Protein AF-A0A9E6VUF4-F1 (afdb_monomer)

pLDDT: mean 84.2, std 17.85, range [43.12, 98.31]

Radius of gyration: 17.91 Å; Cα contacts (8 Å, |Δi|>4): 81; chains: 1; bounding box: 51×28×48 Å

Structure (mmCIF, N/CA/C/O backbone):
data_AF-A0A9E6VUF4-F1
#
_entry.id   AF-A0A9E6VUF4-F1
#
loop_
_atom_site.group_PDB
_atom_site.id
_atom_site.type_symbol
_atom_site.label_atom_id
_atom_site.label_alt_id
_atom_site.label_comp_id
_atom_site.label_asym_id
_atom_site.label_entity_id
_atom_site.label_seq_id
_atom_site.pdbx_PDB_ins_code
_atom_site.Cartn_x
_atom_site.Cartn_y
_atom_site.Cartn_z
_atom_site.occupancy
_atom_site.B_iso_or_equiv
_atom_site.auth_seq_id
_atom_site.auth_comp_id
_atom_site.auth_asym_id
_atom_site.auth_atom_id
_atom_site.pdbx_PDB_model_num
ATOM 1 N N . MET A 1 1 ? -3.472 14.238 30.544 1.00 72.75 1 MET A N 1
ATOM 2 C CA . MET A 1 1 ? -3.543 12.818 30.133 1.00 72.75 1 MET A CA 1
ATOM 3 C C . MET A 1 1 ? -4.917 12.310 30.529 1.00 72.75 1 MET A C 1
ATOM 5 O O . MET A 1 1 ? -5.358 12.684 31.609 1.00 72.75 1 MET A O 1
ATOM 9 N N . LEU A 1 2 ? -5.611 11.571 29.660 1.00 76.25 2 LEU A N 1
ATOM 10 C CA . LEU A 1 2 ? -6.879 10.936 30.037 1.00 76.25 2 LEU A CA 1
ATOM 11 C C . LEU A 1 2 ? -6.603 9.845 31.090 1.00 76.25 2 LEU A C 1
ATOM 13 O O . LEU A 1 2 ? -5.580 9.171 30.962 1.00 76.25 2 LEU A O 1
ATOM 17 N N . PRO A 1 3 ? -7.466 9.671 32.104 1.00 84.62 3 PRO A N 1
ATOM 18 C CA . PRO A 1 3 ? -7.443 8.501 32.979 1.00 84.62 3 PRO A CA 1
ATOM 19 C C . PRO A 1 3 ? -7.533 7.195 32.176 1.00 84.62 3 PRO A C 1
ATOM 21 O O . PRO A 1 3 ? -8.194 7.155 31.140 1.00 84.62 3 PRO A O 1
ATOM 24 N N . ASP A 1 4 ? -6.922 6.111 32.660 1.00 82.12 4 ASP A N 1
ATOM 25 C CA . ASP A 1 4 ? -6.808 4.846 31.909 1.00 82.12 4 ASP A CA 1
ATOM 26 C C . ASP A 1 4 ? -8.158 4.279 31.436 1.00 82.12 4 ASP A C 1
ATOM 28 O O . ASP A 1 4 ? -8.270 3.762 30.322 1.00 82.12 4 ASP A O 1
ATOM 32 N N . LYS A 1 5 ? -9.208 4.411 32.258 1.00 83.00 5 LYS A N 1
ATOM 33 C CA . LYS A 1 5 ? -10.567 3.976 31.904 1.00 83.00 5 LYS A CA 1
ATOM 34 C C . LYS A 1 5 ? -11.146 4.802 30.749 1.00 83.00 5 LYS A C 1
ATOM 36 O O . LYS A 1 5 ? -11.695 4.229 29.810 1.00 83.00 5 LYS A O 1
ATOM 41 N N . ASP A 1 6 ? -10.949 6.116 30.789 1.00 89.44 6 ASP A N 1
ATOM 42 C CA . ASP A 1 6 ? -11.427 7.051 29.767 1.00 89.44 6 ASP A CA 1
ATOM 43 C C . ASP A 1 6 ? -10.636 6.884 28.460 1.00 89.44 6 ASP A C 1
ATOM 45 O O . A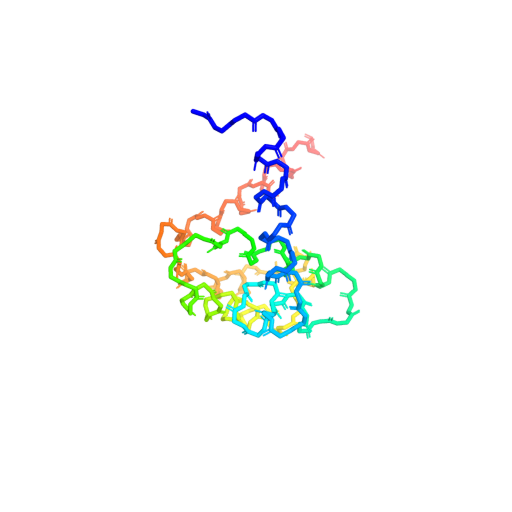SP A 1 6 ? -11.184 7.027 27.367 1.00 89.44 6 ASP A O 1
ATOM 49 N N . LEU A 1 7 ? -9.349 6.525 28.555 1.00 93.56 7 LEU A N 1
ATOM 50 C CA . LEU A 1 7 ? -8.520 6.188 27.400 1.00 93.56 7 LEU A CA 1
ATOM 51 C C . LEU A 1 7 ? -9.004 4.905 26.716 1.00 93.56 7 LEU A C 1
ATOM 53 O O . LEU A 1 7 ? -9.115 4.883 25.490 1.00 93.56 7 LEU A O 1
ATOM 57 N N . LYS A 1 8 ? -9.308 3.852 27.486 1.00 94.06 8 LYS A N 1
ATOM 58 C CA . LYS A 1 8 ? -9.830 2.599 26.926 1.00 94.06 8 LYS A CA 1
ATOM 59 C C . LYS A 1 8 ? -11.142 2.837 26.182 1.00 94.06 8 LYS A C 1
ATOM 61 O O . LYS A 1 8 ? -11.255 2.465 25.019 1.00 94.06 8 LYS A O 1
ATOM 66 N N . GLU A 1 9 ? -12.104 3.488 26.828 1.00 95.69 9 GLU A N 1
ATOM 67 C CA . GLU A 1 9 ? -13.420 3.756 26.238 1.00 95.69 9 GLU A CA 1
ATOM 68 C C . GLU A 1 9 ? -13.318 4.630 24.977 1.00 95.69 9 GLU A C 1
ATOM 70 O O . GLU A 1 9 ? -13.982 4.373 23.966 1.00 95.69 9 GLU A O 1
ATOM 75 N N . PHE A 1 10 ? -12.412 5.612 24.987 1.00 95.12 10 PHE A N 1
ATOM 76 C CA . PHE A 1 10 ? -12.095 6.409 23.807 1.00 95.12 10 PHE A CA 1
ATOM 77 C C . PHE A 1 10 ? -11.545 5.552 22.655 1.00 95.12 10 PHE A C 1
ATOM 79 O O . PHE A 1 10 ? -12.017 5.684 21.524 1.00 95.12 10 PHE A O 1
ATOM 86 N N . LEU A 1 11 ? -10.566 4.678 22.914 1.00 94.81 11 LEU A N 1
ATOM 87 C CA . LEU A 1 11 ? -9.958 3.823 21.887 1.00 94.81 11 LEU A CA 1
ATOM 88 C C . LEU A 1 11 ? -10.940 2.784 21.331 1.00 94.81 11 LEU A C 1
ATOM 90 O O . LEU A 1 11 ? -10.965 2.579 20.115 1.00 94.81 11 LEU A O 1
ATOM 94 N N . ASP A 1 12 ? -11.778 2.187 22.179 1.00 95.38 12 ASP A N 1
ATOM 95 C CA . ASP A 1 12 ? -12.833 1.260 21.752 1.00 95.38 12 ASP A CA 1
ATOM 96 C C . ASP A 1 12 ? -13.825 1.979 20.826 1.00 95.38 12 ASP A C 1
ATOM 98 O O . ASP A 1 12 ? -14.068 1.537 19.704 1.00 95.38 12 ASP A O 1
ATOM 102 N N . THR A 1 13 ? -14.277 3.177 21.214 1.00 95.62 13 THR A N 1
ATOM 103 C CA . THR A 1 13 ? -15.174 4.000 20.385 1.00 95.62 13 THR A CA 1
ATOM 104 C C . THR A 1 13 ? -14.557 4.339 19.022 1.00 95.62 13 THR A C 1
ATOM 106 O O . THR A 1 13 ? -15.243 4.341 17.996 1.00 95.62 13 THR A O 1
ATOM 109 N N . LYS A 1 14 ? -13.252 4.644 18.970 1.00 94.62 14 LYS A N 1
ATOM 110 C CA . LYS A 1 14 ? -12.549 4.900 17.699 1.00 94.62 14 LYS A CA 1
ATOM 111 C C . LYS A 1 14 ? -12.386 3.633 16.867 1.00 94.62 14 LYS A C 1
ATOM 113 O O . LYS A 1 14 ? -12.509 3.706 15.644 1.00 94.62 14 LYS A O 1
ATOM 118 N N . THR A 1 15 ? -12.151 2.495 17.508 1.00 93.88 15 THR A N 1
ATOM 119 C CA . THR A 1 15 ? -12.074 1.193 16.840 1.00 93.88 15 THR A CA 1
ATOM 120 C C . THR A 1 15 ? -13.407 0.863 16.186 1.00 93.88 15 THR A C 1
ATOM 122 O O . THR A 1 15 ? -13.443 0.635 14.979 1.00 93.88 15 THR A O 1
ATOM 125 N N . ASP A 1 16 ? -14.508 0.974 16.925 1.00 93.81 16 ASP A N 1
ATOM 126 C CA . ASP A 1 16 ? -15.852 0.754 16.392 1.00 93.81 16 ASP A CA 1
ATOM 127 C C . ASP A 1 16 ? -16.195 1.732 15.267 1.00 93.81 16 ASP A C 1
ATOM 129 O O . ASP A 1 16 ? -16.970 1.398 14.371 1.00 93.81 16 ASP A O 1
ATOM 133 N N . LEU A 1 17 ? -15.637 2.947 15.275 1.00 91.19 17 LEU A N 1
ATOM 134 C CA . LEU A 1 17 ? -15.844 3.946 14.225 1.00 91.19 17 LEU A CA 1
ATOM 135 C C . LEU A 1 17 ? -15.086 3.635 12.926 1.00 91.19 17 LEU A C 1
ATOM 137 O O . LEU A 1 17 ? -15.643 3.831 11.844 1.00 91.19 17 LEU A O 1
ATOM 141 N N . TYR A 1 18 ? -13.838 3.178 13.017 1.00 90.12 18 TYR A N 1
ATOM 142 C CA . TYR A 1 18 ? -12.937 3.094 11.861 1.00 90.12 18 TYR A CA 1
ATOM 143 C C . TYR A 1 18 ? -12.644 1.671 11.385 1.00 90.12 18 TYR A C 1
ATOM 145 O O . TYR A 1 18 ? -12.396 1.480 10.195 1.00 90.12 18 TYR A O 1
ATOM 153 N N . ASN A 1 19 ? -12.715 0.664 12.256 1.00 90.69 19 ASN A N 1
ATOM 154 C CA . ASN A 1 19 ? -12.450 -0.734 11.913 1.00 90.69 19 ASN A CA 1
ATOM 155 C C . ASN A 1 19 ? -13.672 -1.392 11.246 1.00 90.69 19 ASN A C 1
ATOM 157 O O . ASN A 1 19 ? -14.239 -2.365 11.739 1.00 90.69 19 ASN A O 1
ATOM 161 N N . ARG A 1 20 ? -14.124 -0.809 10.131 1.00 93.38 20 ARG A N 1
ATOM 162 C CA . ARG A 1 20 ? -15.277 -1.274 9.348 1.00 93.38 20 ARG A CA 1
ATOM 163 C C . ARG A 1 20 ? -14.900 -1.381 7.874 1.00 93.38 20 ARG A C 1
ATOM 165 O O . ARG A 1 20 ? -14.205 -0.490 7.378 1.00 93.38 20 ARG A O 1
ATOM 172 N N . PRO A 1 21 ? -15.460 -2.344 7.121 1.00 92.69 21 PRO A N 1
ATOM 173 C CA . PRO A 1 21 ? -15.222 -2.451 5.681 1.00 92.69 21 PRO A CA 1
ATOM 174 C C . PRO A 1 21 ? -15.523 -1.164 4.902 1.00 92.69 21 PRO A C 1
ATOM 176 O O . PRO A 1 21 ? -14.817 -0.831 3.957 1.00 92.69 21 PRO A O 1
ATOM 179 N N . SER A 1 22 ? -16.518 -0.381 5.334 1.00 93.50 22 SER A N 1
ATOM 180 C CA . SER A 1 22 ? -16.873 0.900 4.707 1.00 93.50 22 SER A CA 1
ATOM 181 C C . SER A 1 22 ? -15.774 1.966 4.800 1.00 93.50 22 SER A C 1
ATOM 183 O O . SER A 1 22 ? -15.799 2.932 4.041 1.00 93.50 22 SER A O 1
ATOM 185 N N . PHE A 1 23 ? -14.827 1.829 5.732 1.00 91.31 23 PHE A N 1
ATOM 186 C CA . PHE A 1 23 ? -13.720 2.769 5.894 1.00 91.31 23 PHE A CA 1
ATOM 187 C C . PHE A 1 23 ? -12.531 2.441 4.976 1.00 91.31 23 PHE A C 1
ATOM 189 O O . PHE A 1 23 ? -11.765 3.346 4.629 1.00 91.31 23 PHE A O 1
ATOM 196 N N . ILE A 1 24 ? -12.432 1.184 4.520 1.00 92.81 24 ILE A N 1
ATOM 197 C CA . ILE A 1 24 ? -11.327 0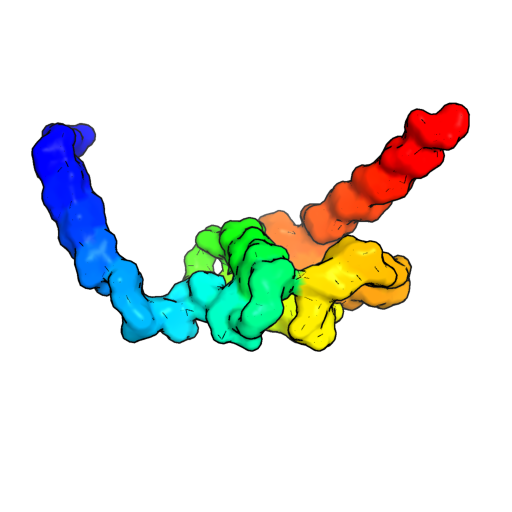.663 3.703 1.00 92.81 24 ILE A CA 1
ATOM 198 C C . ILE A 1 24 ? -11.107 1.472 2.419 1.00 92.81 24 ILE A C 1
ATOM 200 O O . ILE A 1 24 ? -9.967 1.863 2.201 1.00 92.81 24 ILE A O 1
ATOM 204 N N . PRO A 1 25 ? -12.118 1.798 1.580 1.00 93.19 25 PRO A N 1
ATOM 205 C CA . PRO A 1 25 ? -11.866 2.385 0.258 1.00 93.19 25 PRO A CA 1
ATOM 206 C C . PRO A 1 25 ? -11.091 3.701 0.270 1.00 93.19 25 PRO A C 1
ATOM 208 O O . PRO A 1 25 ? -10.408 4.029 -0.695 1.00 93.19 25 PRO A O 1
ATOM 211 N N . GLY A 1 26 ? -11.206 4.477 1.345 1.00 91.62 26 GLY A N 1
ATOM 212 C CA . GLY A 1 26 ? -10.435 5.704 1.471 1.00 91.62 26 GLY A CA 1
ATOM 213 C C . GLY A 1 26 ? -9.160 5.539 2.294 1.00 91.62 26 GLY A C 1
ATOM 214 O O . GLY A 1 26 ? -8.418 6.497 2.429 1.00 91.62 26 GLY A O 1
ATOM 215 N N . ASP A 1 27 ? -8.922 4.405 2.931 1.00 93.06 27 ASP A N 1
ATOM 216 C CA . ASP A 1 27 ? -7.790 4.216 3.830 1.00 93.06 27 ASP A CA 1
ATOM 217 C C . ASP A 1 27 ? -6.612 3.562 3.081 1.00 93.06 27 ASP A C 1
ATOM 219 O O . ASP A 1 27 ? -6.852 2.802 2.141 1.00 93.06 27 ASP A O 1
ATOM 223 N N . PRO A 1 28 ? -5.339 3.826 3.439 1.00 93.81 28 PRO A N 1
ATOM 224 C CA . PRO A 1 28 ? -4.194 3.129 2.845 1.00 93.81 28 PRO A CA 1
ATOM 225 C C . PRO A 1 28 ? -4.273 1.599 2.947 1.00 93.81 28 PRO A C 1
ATOM 227 O O . PRO A 1 28 ? -3.710 0.910 2.096 1.00 93.81 28 PRO A O 1
ATOM 230 N N . VAL A 1 29 ? -5.028 1.054 3.911 1.00 94.62 29 VAL A N 1
ATOM 231 C CA . VAL A 1 29 ? -5.317 -0.385 3.992 1.00 94.62 29 VAL A CA 1
ATOM 232 C C . VAL A 1 29 ? -6.056 -0.915 2.755 1.00 94.62 29 VAL A C 1
ATOM 234 O O . VAL A 1 29 ? -6.029 -2.113 2.505 1.00 94.62 29 VAL A O 1
ATOM 237 N N . SER A 1 30 ? -6.664 -0.065 1.921 1.00 96.56 30 SER A N 1
ATOM 238 C CA . SER A 1 30 ? -7.221 -0.484 0.622 1.00 96.56 30 SER A CA 1
ATOM 239 C C . SER A 1 30 ? -6.188 -1.094 -0.328 1.00 96.56 30 SER A C 1
ATOM 241 O O . SER A 1 30 ? -6.556 -1.903 -1.172 1.00 96.56 30 SER A O 1
ATOM 243 N N . ILE A 1 31 ? -4.910 -0.735 -0.198 1.00 97.94 31 ILE A N 1
ATOM 244 C CA . ILE A 1 31 ? -3.839 -1.173 -1.100 1.00 97.94 31 ILE A CA 1
ATOM 245 C C . ILE A 1 31 ? -3.557 -2.679 -0.984 1.00 97.94 31 ILE A C 1
ATOM 247 O O . ILE A 1 31 ? -3.613 -3.349 -2.014 1.00 97.94 31 ILE A O 1
ATOM 251 N N . PRO A 1 32 ? -3.334 -3.258 0.213 1.00 97.50 32 PRO A N 1
ATOM 252 C CA . PRO A 1 32 ? -3.200 -4.708 0.345 1.00 97.50 32 PRO A CA 1
ATOM 253 C C . PRO A 1 32 ? -4.453 -5.485 -0.071 1.00 97.50 32 PRO A C 1
ATOM 255 O O . PRO A 1 32 ? -4.335 -6.603 -0.562 1.00 97.50 32 PRO A O 1
ATOM 258 N N . HIS A 1 33 ? -5.643 -4.884 0.021 1.00 96.69 33 HIS A N 1
ATOM 259 C CA . HIS A 1 33 ? -6.887 -5.507 -0.450 1.00 96.69 33 HIS A CA 1
ATOM 260 C C . HIS A 1 33 ? -6.988 -5.612 -1.984 1.00 96.69 33 HIS A C 1
ATOM 262 O O . HIS A 1 33 ? -7.924 -6.232 -2.486 1.00 96.69 33 HIS A O 1
ATOM 268 N N . LEU A 1 34 ? -6.045 -5.035 -2.742 1.00 97.00 34 LEU A N 1
ATOM 269 C CA . LEU A 1 34 ? -5.963 -5.217 -4.196 1.00 97.00 34 LEU A CA 1
ATOM 270 C C . LEU A 1 34 ? -5.428 -6.601 -4.594 1.00 97.00 34 LEU A C 1
ATOM 272 O O . LEU A 1 34 ? -5.537 -6.974 -5.762 1.00 97.00 34 LEU A O 1
ATOM 276 N N . PHE A 1 35 ? -4.846 -7.349 -3.654 1.00 97.81 35 PHE A N 1
ATOM 277 C CA . PHE A 1 35 ? -4.132 -8.592 -3.926 1.00 97.81 35 PHE A CA 1
ATOM 278 C C . PHE A 1 35 ? -4.771 -9.778 -3.201 1.00 97.81 35 PHE A C 1
ATOM 280 O O . PHE A 1 35 ? -5.344 -9.641 -2.123 1.00 97.81 35 PHE A O 1
ATOM 287 N N . SER A 1 36 ? -4.655 -10.967 -3.794 1.00 97.62 36 SER A N 1
ATOM 288 C CA . SER A 1 36 ? -5.104 -12.228 -3.177 1.00 97.62 36 SER A CA 1
ATOM 289 C C . SER A 1 36 ? -3.943 -13.120 -2.739 1.00 97.62 36 SER A C 1
ATOM 291 O O . SER A 1 36 ? -4.112 -13.973 -1.871 1.00 97.62 36 SER A O 1
ATOM 293 N N . LYS A 1 37 ? -2.756 -12.931 -3.328 1.00 97.56 37 LYS A N 1
ATOM 294 C CA . LYS A 1 37 ? -1.542 -13.648 -2.943 1.00 97.56 37 LYS A CA 1
ATOM 295 C C . LYS A 1 37 ? -1.003 -13.061 -1.641 1.00 97.56 37 LYS A C 1
ATOM 297 O O . LYS A 1 37 ? -0.795 -11.854 -1.551 1.00 97.56 37 LYS A O 1
ATOM 302 N N . LYS A 1 38 ? -0.763 -13.917 -0.645 1.00 98.00 38 LYS A N 1
ATOM 303 C CA . LYS A 1 38 ? -0.363 -13.506 0.708 1.00 98.00 38 LYS A CA 1
ATOM 304 C C . LYS A 1 38 ? 0.881 -12.617 0.696 1.00 98.00 38 LYS A C 1
ATOM 306 O O . LYS A 1 38 ? 0.903 -11.589 1.361 1.00 98.00 38 LYS A O 1
ATOM 311 N N . GLU A 1 39 ? 1.883 -12.980 -0.091 1.00 97.69 39 GLU A N 1
ATOM 312 C CA . GLU A 1 39 ? 3.132 -12.232 -0.165 1.00 97.69 39 GLU A CA 1
ATOM 313 C C . GLU A 1 39 ? 2.930 -10.839 -0.781 1.00 97.69 39 GLU A C 1
ATOM 315 O O . GLU A 1 39 ? 3.512 -9.866 -0.309 1.00 97.69 39 GLU A O 1
ATOM 320 N N . ASP A 1 40 ? 2.056 -10.707 -1.784 1.00 97.81 40 ASP A N 1
ATOM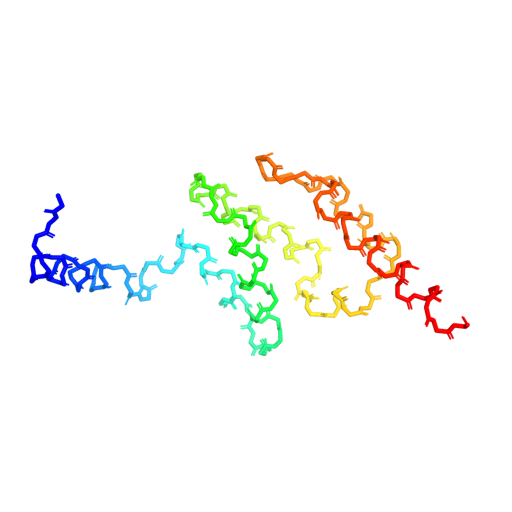 321 C CA . ASP A 1 40 ? 1.730 -9.397 -2.356 1.00 97.81 40 ASP A CA 1
ATOM 322 C C . ASP A 1 40 ? 0.929 -8.537 -1.371 1.00 97.81 40 ASP A C 1
ATOM 324 O O . ASP A 1 40 ? 1.175 -7.335 -1.271 1.00 97.81 40 ASP A O 1
ATOM 328 N N . VAL A 1 41 ? 0.020 -9.139 -0.594 1.00 98.31 41 VAL A N 1
ATOM 329 C CA . VAL A 1 41 ? -0.718 -8.465 0.492 1.00 98.31 41 VAL A CA 1
ATOM 330 C C . VAL A 1 41 ? 0.254 -7.917 1.543 1.00 98.31 41 VAL A C 1
ATOM 332 O O . VAL A 1 41 ? 0.148 -6.758 1.943 1.00 98.31 41 VAL A O 1
ATOM 335 N N . GLU A 1 42 ? 1.235 -8.715 1.965 1.00 97.75 42 GLU A N 1
ATOM 336 C CA . GLU A 1 42 ? 2.219 -8.317 2.978 1.00 97.75 42 GLU A CA 1
ATOM 337 C C . GLU A 1 42 ? 3.144 -7.200 2.477 1.00 97.75 42 GLU A C 1
ATOM 339 O O . GLU A 1 42 ? 3.290 -6.171 3.146 1.00 97.75 42 GLU A O 1
ATOM 344 N N . ILE A 1 43 ? 3.729 -7.355 1.283 1.00 97.25 43 ILE A N 1
ATOM 345 C CA . ILE A 1 43 ? 4.656 -6.359 0.725 1.00 97.25 43 ILE A CA 1
ATOM 346 C C . ILE A 1 43 ? 3.927 -5.049 0.411 1.00 97.25 43 ILE A C 1
ATOM 348 O O . ILE A 1 43 ? 4.412 -3.971 0.763 1.00 97.25 43 ILE A O 1
ATOM 352 N N . SER A 1 44 ? 2.749 -5.112 -0.210 1.00 97.44 44 SER A N 1
ATOM 353 C CA . SER A 1 44 ? 1.972 -3.908 -0.524 1.00 97.44 44 SER A CA 1
ATOM 354 C C . SER A 1 44 ? 1.474 -3.191 0.733 1.00 97.44 44 SER A C 1
ATOM 356 O O . SER A 1 44 ? 1.530 -1.961 0.788 1.00 97.44 44 SER A O 1
ATOM 358 N N . GLY A 1 45 ? 1.058 -3.934 1.764 1.00 96.94 45 GLY A N 1
ATOM 359 C CA . GLY A 1 45 ? 0.677 -3.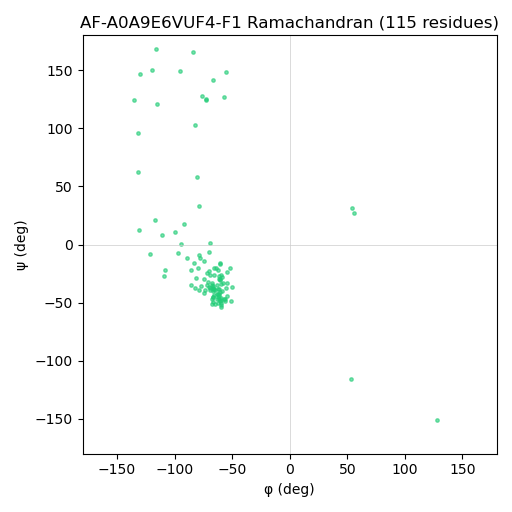383 3.063 1.00 96.94 45 GLY A CA 1
ATOM 360 C C . GLY A 1 45 ? 1.843 -2.671 3.747 1.00 96.94 45 GLY A C 1
ATOM 361 O O . GLY A 1 45 ? 1.688 -1.534 4.200 1.00 96.94 45 GLY A O 1
ATOM 362 N N . PHE A 1 46 ? 3.026 -3.291 3.749 1.00 96.12 46 PHE A N 1
ATOM 363 C CA . PHE A 1 46 ? 4.243 -2.678 4.280 1.00 96.12 46 PHE A CA 1
ATOM 364 C C . PHE A 1 46 ? 4.594 -1.383 3.536 1.00 96.12 46 PHE A C 1
ATOM 366 O O . PHE A 1 46 ? 4.756 -0.334 4.162 1.00 96.12 46 PHE A O 1
ATOM 373 N N . LEU A 1 47 ? 4.636 -1.415 2.200 1.00 94.56 47 LEU A N 1
ATOM 374 C CA . LEU A 1 47 ? 4.964 -0.243 1.384 1.00 94.56 47 LEU A CA 1
ATOM 375 C C . LEU A 1 47 ? 3.937 0.886 1.547 1.00 94.56 47 LEU A C 1
ATOM 377 O O . LEU A 1 47 ? 4.326 2.045 1.699 1.00 94.56 47 LEU A O 1
ATOM 381 N N . ALA A 1 48 ? 2.641 0.571 1.580 1.00 95.50 48 ALA A N 1
ATOM 382 C CA . ALA A 1 48 ? 1.594 1.563 1.814 1.00 95.50 48 ALA A CA 1
ATOM 383 C C . ALA A 1 48 ? 1.728 2.209 3.204 1.00 95.50 48 ALA A C 1
ATOM 385 O O . ALA A 1 48 ? 1.638 3.433 3.321 1.00 95.50 48 ALA A O 1
ATOM 386 N N . ALA A 1 49 ? 2.021 1.416 4.242 1.00 94.44 49 ALA A N 1
ATOM 387 C CA . ALA A 1 49 ? 2.280 1.919 5.591 1.00 94.44 49 ALA A CA 1
ATOM 388 C C . ALA A 1 49 ? 3.517 2.834 5.638 1.00 94.44 49 ALA A C 1
ATOM 390 O O . ALA A 1 49 ? 3.482 3.882 6.287 1.00 94.44 49 ALA A O 1
ATOM 391 N N . THR A 1 50 ? 4.574 2.509 4.881 1.00 92.25 50 THR A N 1
ATOM 392 C CA . THR A 1 50 ? 5.791 3.339 4.785 1.00 92.25 50 THR A CA 1
ATOM 393 C C . THR A 1 50 ? 5.609 4.663 4.054 1.00 92.25 50 THR A C 1
ATOM 395 O O . THR A 1 50 ? 6.585 5.384 3.912 1.00 92.25 50 THR A O 1
ATOM 398 N N . ILE A 1 51 ? 4.411 5.004 3.580 1.00 91.25 51 ILE A N 1
ATOM 399 C CA . ILE A 1 51 ? 4.104 6.340 3.054 1.00 91.25 51 ILE A CA 1
ATOM 400 C C . ILE A 1 51 ? 2.810 6.907 3.650 1.00 91.25 51 ILE A C 1
ATOM 402 O O . ILE A 1 51 ? 2.297 7.915 3.173 1.00 91.25 51 ILE A O 1
ATOM 406 N N . ALA A 1 52 ? 2.267 6.294 4.706 1.00 91.88 52 ALA A N 1
ATOM 407 C CA . ALA A 1 52 ? 0.968 6.642 5.284 1.00 91.88 52 ALA A CA 1
ATOM 408 C C . ALA A 1 52 ? 0.986 7.891 6.186 1.00 91.88 52 ALA A C 1
ATOM 410 O O . ALA A 1 52 ? 0.224 7.986 7.146 1.00 91.88 52 ALA A O 1
ATOM 411 N N . TRP A 1 53 ? 1.828 8.884 5.882 1.00 90.12 53 TRP A N 1
ATOM 412 C CA . TRP A 1 53 ? 1.817 10.179 6.563 1.00 90.12 53 TRP A CA 1
ATOM 413 C C . TRP A 1 53 ? 1.423 11.283 5.590 1.00 90.12 53 TRP A C 1
ATOM 415 O O . TRP A 1 53 ? 2.150 11.601 4.649 1.00 90.12 53 TRP A O 1
ATOM 425 N N . GLY A 1 54 ? 0.338 11.996 5.895 1.00 89.25 54 GLY A N 1
ATOM 426 C CA . GLY A 1 54 ? -0.094 13.171 5.138 1.00 89.25 54 GLY A CA 1
ATOM 427 C C . GLY A 1 54 ? -1.547 13.103 4.711 1.00 89.25 54 GLY A C 1
ATOM 428 O O . GLY A 1 54 ? -2.386 12.525 5.395 1.00 89.25 54 GLY A O 1
ATOM 429 N N . GLN A 1 55 ? -1.851 13.744 3.585 1.00 92.50 55 GLN A N 1
ATOM 430 C CA . GLN A 1 55 ? -3.211 13.792 3.071 1.00 92.50 55 GLN A CA 1
ATOM 431 C C . GLN A 1 55 ? -3.605 12.417 2.501 1.00 92.50 55 GLN A C 1
ATOM 433 O O . GLN A 1 55 ? -2.930 11.878 1.625 1.00 92.50 55 GLN A O 1
ATOM 438 N N . ARG A 1 56 ? -4.718 11.874 3.010 1.00 92.88 56 ARG A N 1
ATOM 439 C CA . ARG A 1 56 ? -5.242 10.523 2.741 1.00 92.88 56 ARG A CA 1
ATOM 440 C C . ARG A 1 56 ? -5.354 10.188 1.248 1.00 92.88 56 ARG A C 1
ATOM 442 O O . ARG A 1 56 ? -4.848 9.162 0.813 1.00 92.88 56 ARG A O 1
ATOM 449 N N . THR A 1 57 ? -5.940 11.073 0.446 1.00 94.25 57 THR A N 1
ATOM 450 C CA . THR A 1 57 ? -6.085 10.895 -1.013 1.00 94.25 57 THR A CA 1
ATOM 451 C C . THR A 1 57 ? -4.731 10.783 -1.721 1.00 94.25 57 THR A C 1
ATOM 453 O O . THR A 1 57 ? -4.557 9.918 -2.576 1.00 94.25 57 THR A O 1
ATOM 456 N 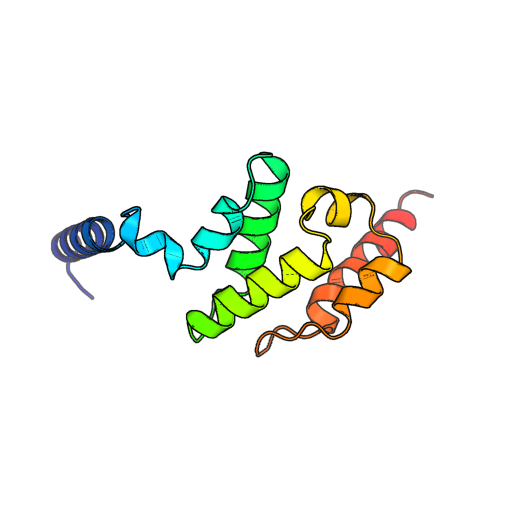N . THR A 1 58 ? -3.751 11.610 -1.348 1.00 94.00 58 THR A N 1
ATOM 457 C CA . THR A 1 58 ? -2.385 11.569 -1.891 1.00 94.00 58 THR A CA 1
ATOM 458 C C . THR A 1 58 ? -1.659 10.289 -1.491 1.00 94.00 58 THR A C 1
ATOM 460 O O . THR A 1 58 ? -0.943 9.724 -2.316 1.00 94.00 58 THR A O 1
ATOM 463 N N . ILE A 1 59 ? -1.850 9.807 -0.259 1.00 95.12 59 ILE A N 1
ATOM 464 C CA . ILE A 1 59 ? -1.276 8.533 0.196 1.00 95.12 59 ILE A CA 1
ATOM 465 C C . ILE A 1 59 ? -1.785 7.389 -0.681 1.00 95.12 59 ILE A C 1
ATOM 467 O O . ILE A 1 59 ? -0.972 6.687 -1.275 1.00 95.12 59 ILE A O 1
ATOM 471 N N . ILE A 1 60 ? -3.107 7.241 -0.826 1.00 96.12 60 ILE A N 1
ATOM 472 C CA . ILE A 1 60 ? -3.701 6.164 -1.637 1.00 96.12 60 ILE A CA 1
ATOM 473 C C . ILE A 1 60 ? -3.230 6.256 -3.086 1.00 96.12 60 ILE A C 1
ATOM 475 O O . ILE A 1 60 ? -2.800 5.258 -3.661 1.00 96.12 60 ILE A O 1
ATOM 479 N N . LYS A 1 61 ? -3.279 7.458 -3.678 1.00 95.81 61 LYS A N 1
ATOM 480 C CA . LYS A 1 61 ? -2.851 7.686 -5.062 1.00 95.81 61 LYS A CA 1
ATOM 481 C C . LYS A 1 61 ? -1.401 7.250 -5.269 1.00 95.81 61 LYS A C 1
ATOM 483 O O . LYS A 1 61 ? -1.101 6.564 -6.243 1.00 95.81 61 LYS A O 1
ATOM 488 N N . ASN A 1 62 ? -0.508 7.635 -4.361 1.00 95.00 62 ASN A N 1
ATOM 489 C CA . ASN A 1 62 ? 0.908 7.311 -4.483 1.00 95.00 62 ASN A CA 1
ATOM 490 C C . ASN A 1 62 ? 1.177 5.833 -4.192 1.00 95.00 62 ASN A C 1
ATOM 492 O O . ASN A 1 62 ? 1.962 5.229 -4.913 1.00 95.00 62 ASN A O 1
ATOM 496 N N . ALA A 1 63 ? 0.508 5.235 -3.205 1.00 95.94 63 ALA A N 1
ATOM 497 C CA . ALA A 1 63 ? 0.635 3.810 -2.914 1.00 95.94 63 ALA A CA 1
ATOM 498 C C . ALA A 1 63 ? 0.177 2.963 -4.107 1.00 95.94 63 ALA A C 1
ATOM 500 O O . ALA A 1 63 ? 0.886 2.052 -4.525 1.00 95.94 63 ALA A O 1
ATOM 501 N N . ARG A 1 64 ? -0.952 3.320 -4.731 1.00 96.75 64 ARG A N 1
ATOM 502 C CA . ARG A 1 64 ? -1.426 2.662 -5.953 1.00 96.75 64 ARG A CA 1
ATOM 503 C C . ARG A 1 64 ? -0.449 2.846 -7.110 1.00 96.75 64 ARG A C 1
ATOM 505 O O . ARG A 1 64 ? -0.082 1.871 -7.751 1.00 96.75 64 ARG A O 1
ATOM 512 N N . GLY A 1 65 ? 0.035 4.069 -7.329 1.00 95.25 65 GLY A N 1
ATOM 513 C CA . GLY A 1 65 ? 1.043 4.341 -8.354 1.00 95.25 65 GLY A CA 1
ATOM 514 C C . GLY A 1 65 ? 2.359 3.585 -8.125 1.00 95.25 65 GLY A C 1
ATOM 515 O O . GLY A 1 65 ? 3.043 3.241 -9.090 1.00 95.25 65 GLY A O 1
ATOM 516 N N . LEU A 1 66 ? 2.723 3.310 -6.870 1.00 94.75 66 LEU A N 1
ATOM 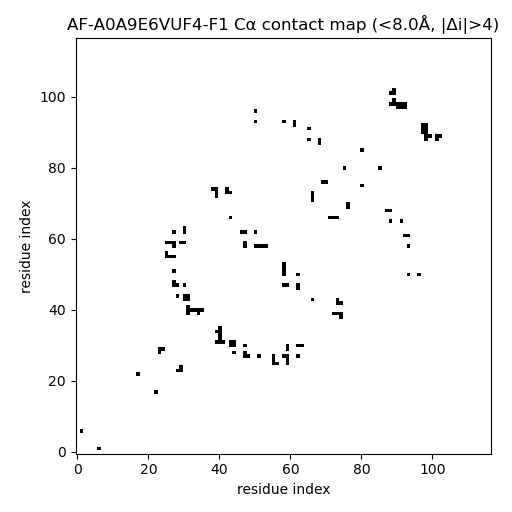517 C CA . LEU A 1 66 ? 3.859 2.455 -6.533 1.00 94.75 66 LEU A CA 1
ATOM 518 C C . LEU A 1 66 ? 3.592 1.004 -6.950 1.00 94.75 66 LEU A C 1
ATOM 520 O O . LEU A 1 66 ? 4.437 0.421 -7.622 1.00 94.75 66 LEU A O 1
ATOM 524 N N . MET A 1 67 ? 2.410 0.460 -6.638 1.00 96.88 67 MET A N 1
ATOM 525 C CA . MET A 1 67 ? 2.019 -0.891 -7.071 1.00 96.88 67 MET A CA 1
ATOM 526 C C . MET A 1 67 ? 1.994 -1.018 -8.601 1.00 96.88 67 MET A C 1
ATOM 528 O O . MET A 1 67 ? 2.481 -2.002 -9.149 1.00 96.88 67 MET A O 1
ATOM 532 N N . GLU A 1 68 ? 1.500 0.005 -9.302 1.00 95.88 68 GLU A N 1
ATOM 533 C CA . GLU A 1 68 ? 1.480 0.056 -10.771 1.00 95.88 68 GLU A CA 1
ATOM 534 C C . GLU A 1 68 ? 2.896 0.048 -11.374 1.00 95.88 68 GLU A C 1
ATOM 536 O O . GLU A 1 68 ? 3.119 -0.569 -12.409 1.00 95.88 68 GLU A O 1
ATOM 541 N N . ARG A 1 69 ? 3.884 0.683 -10.725 1.00 93.88 69 ARG A N 1
ATOM 542 C CA . ARG A 1 69 ? 5.299 0.642 -11.165 1.00 93.88 69 ARG A CA 1
ATOM 543 C C . ARG A 1 69 ? 5.952 -0.721 -10.959 1.00 93.88 69 ARG A C 1
ATOM 545 O O . ARG A 1 69 ? 6.937 -1.016 -11.636 1.00 93.88 69 ARG A O 1
ATOM 552 N N . MET A 1 70 ? 5.407 -1.507 -10.034 1.00 94.94 70 MET A N 1
ATOM 553 C CA . MET A 1 70 ? 5.781 -2.892 -9.750 1.00 94.94 70 MET A CA 1
ATOM 554 C C . MET A 1 70 ? 4.938 -3.892 -10.560 1.00 94.94 70 MET A C 1
ATOM 556 O O . MET A 1 70 ? 4.846 -5.052 -10.177 1.00 94.94 70 MET A O 1
ATOM 560 N N . ASP A 1 71 ? 4.272 -3.445 -11.632 1.00 95.19 71 ASP A N 1
ATOM 561 C CA . ASP A 1 71 ? 3.422 -4.267 -12.506 1.00 95.19 71 ASP A CA 1
ATOM 562 C C . ASP A 1 71 ? 2.331 -5.053 -11.753 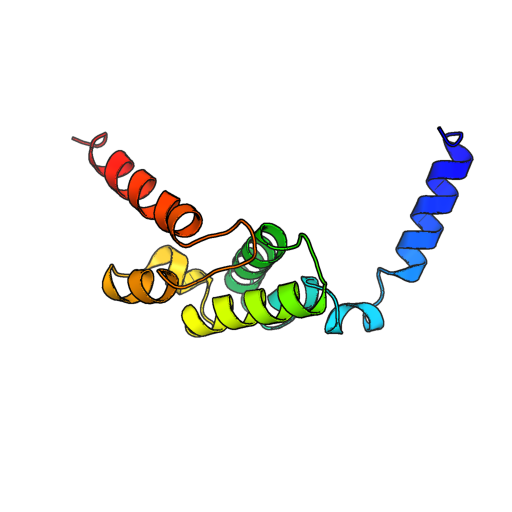1.00 95.19 71 ASP A C 1
ATOM 564 O O . ASP A 1 71 ? 1.936 -6.145 -12.162 1.00 95.19 71 ASP A O 1
ATOM 568 N N . MET A 1 72 ? 1.836 -4.496 -10.637 1.00 96.88 72 MET A N 1
ATOM 569 C CA . MET A 1 72 ? 0.889 -5.156 -9.726 1.00 96.88 72 MET A CA 1
ATOM 570 C C . MET A 1 72 ? 1.394 -6.514 -9.199 1.00 96.88 72 MET A C 1
ATOM 572 O O . MET A 1 72 ? 0.598 -7.383 -8.852 1.00 96.88 72 MET A O 1
ATOM 576 N N . GLN A 1 73 ? 2.714 -6.687 -9.119 1.00 96.94 73 GLN A N 1
ATOM 577 C CA . GLN A 1 73 ? 3.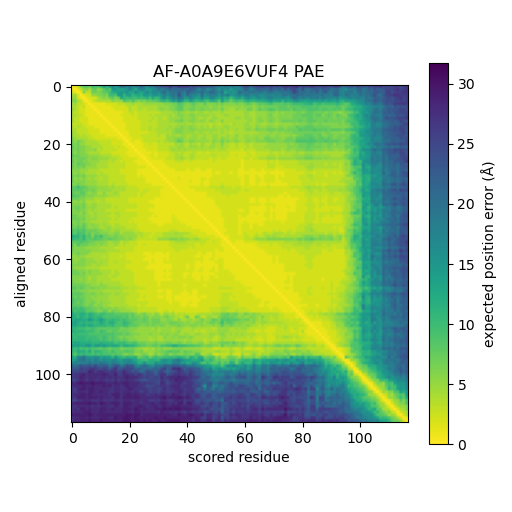386 -7.870 -8.578 1.00 96.94 73 GLN A CA 1
ATOM 578 C C . GLN A 1 73 ? 4.478 -7.439 -7.583 1.00 96.94 73 GLN A C 1
ATOM 580 O O . GLN A 1 73 ? 5.669 -7.656 -7.821 1.00 96.94 73 GLN A O 1
ATOM 585 N N . PRO A 1 74 ? 4.105 -6.772 -6.472 1.00 96.50 74 PRO A N 1
ATOM 586 C CA . PRO A 1 74 ? 5.069 -6.198 -5.537 1.00 96.50 74 PRO A CA 1
ATOM 587 C C . PRO A 1 74 ? 6.024 -7.237 -4.928 1.00 96.50 74 PRO A C 1
ATOM 589 O O . PRO A 1 74 ? 7.193 -6.917 -4.712 1.00 96.50 74 PRO A O 1
ATOM 592 N N . PHE A 1 75 ? 5.582 -8.476 -4.687 1.00 97.06 75 PHE A N 1
ATOM 593 C CA . PHE A 1 75 ? 6.464 -9.539 -4.204 1.00 97.06 75 PHE A CA 1
ATOM 594 C C . PHE A 1 75 ? 7.542 -9.912 -5.225 1.00 97.06 75 PHE A C 1
ATOM 596 O O . PHE A 1 75 ? 8.725 -9.937 -4.883 1.00 97.06 75 PHE A O 1
ATOM 603 N N . ASP A 1 76 ? 7.148 -10.190 -6.472 1.00 96.00 76 ASP A N 1
ATOM 604 C CA . ASP A 1 76 ? 8.104 -10.573 -7.516 1.00 96.00 76 ASP A CA 1
ATOM 605 C C . ASP A 1 76 ? 9.064 -9.424 -7.827 1.00 96.00 76 ASP A C 1
ATOM 607 O O . ASP A 1 76 ? 10.271 -9.632 -7.923 1.00 96.00 76 ASP A O 1
ATOM 611 N N . PHE A 1 77 ? 8.563 -8.186 -7.845 1.00 94.88 77 PHE A N 1
ATOM 612 C CA . PHE A 1 77 ? 9.404 -7.005 -7.994 1.00 94.88 77 PHE A CA 1
ATOM 613 C C . PHE A 1 77 ? 10.489 -6.937 -6.908 1.00 94.88 77 PHE A C 1
ATOM 615 O O . PHE A 1 77 ? 11.658 -6.719 -7.212 1.00 94.88 77 PHE A O 1
ATOM 622 N N . VAL A 1 78 ? 10.153 -7.155 -5.633 1.00 92.81 78 VAL A N 1
ATOM 623 C CA . VAL A 1 78 ? 11.156 -7.105 -4.551 1.00 92.81 78 VAL A CA 1
ATOM 624 C C . VAL A 1 78 ? 12.173 -8.251 -4.645 1.00 92.81 78 VAL A C 1
ATOM 626 O O . VAL A 1 78 ? 13.339 -8.050 -4.302 1.00 92.81 78 VAL A O 1
ATOM 629 N N . MET A 1 79 ? 11.766 -9.428 -5.124 1.00 93.19 79 MET A N 1
ATOM 630 C CA . MET A 1 79 ? 12.644 -10.603 -5.217 1.00 93.19 79 MET A CA 1
ATOM 631 C C . MET A 1 79 ? 13.540 -10.603 -6.461 1.00 93.19 79 MET A C 1
ATOM 633 O O . MET A 1 79 ? 14.698 -11.023 -6.390 1.00 93.19 79 MET A O 1
ATOM 637 N N . SER A 1 80 ? 13.012 -10.132 -7.589 1.00 92.75 80 SER A N 1
ATOM 638 C CA . SER A 1 80 ? 13.563 -10.399 -8.920 1.00 92.75 80 SER A CA 1
ATOM 639 C C . SER A 1 80 ? 13.949 -9.133 -9.695 1.00 92.75 80 SER A C 1
ATOM 641 O O . SER A 1 80 ? 14.581 -9.257 -10.749 1.00 92.75 80 SER A O 1
ATOM 643 N N . ALA A 1 81 ? 13.615 -7.926 -9.206 1.00 90.44 81 ALA A N 1
ATOM 644 C CA . ALA A 1 81 ? 13.777 -6.700 -9.991 1.00 90.44 81 ALA A CA 1
ATOM 645 C C . ALA A 1 81 ? 15.215 -6.471 -10.464 1.00 90.44 81 ALA A C 1
ATOM 647 O O . ALA A 1 81 ? 16.176 -6.378 -9.689 1.00 90.44 81 ALA A O 1
ATOM 648 N N . GLN A 1 82 ? 15.352 -6.269 -11.771 1.00 88.56 82 GLN A N 1
ATOM 649 C CA . GLN A 1 82 ? 16.624 -5.879 -12.366 1.00 88.56 82 GLN A CA 1
ATOM 650 C C . GLN A 1 82 ? 16.845 -4.366 -12.278 1.00 88.56 82 GLN A C 1
ATOM 652 O O . GLN A 1 82 ? 15.921 -3.578 -12.082 1.00 88.56 82 GLN A O 1
ATOM 657 N N . LYS A 1 83 ? 18.085 -3.910 -12.514 1.00 86.94 83 LYS A N 1
ATOM 658 C CA . LYS A 1 83 ? 18.434 -2.472 -12.497 1.00 86.94 83 LYS A CA 1
ATOM 659 C C . LYS A 1 83 ? 17.496 -1.607 -13.352 1.00 86.94 83 LYS A C 1
ATOM 661 O O . LYS A 1 83 ? 17.194 -0.484 -12.964 1.00 86.94 83 LYS A O 1
ATOM 666 N N . LYS A 1 84 ? 17.035 -2.131 -14.493 1.00 87.06 84 LYS A N 1
ATOM 667 C CA . LYS A 1 84 ? 16.094 -1.451 -15.397 1.00 87.06 84 LYS A CA 1
ATOM 668 C C . LYS A 1 84 ? 14.708 -1.262 -14.769 1.00 87.06 84 LYS A C 1
ATOM 670 O O . LYS A 1 84 ? 14.065 -0.248 -15.015 1.00 87.06 84 LYS A O 1
ATOM 675 N N . GLU A 1 85 ? 14.247 -2.219 -13.975 1.00 85.88 85 GLU A N 1
ATOM 676 C CA . GLU A 1 85 ? 12.946 -2.163 -13.301 1.00 85.88 85 GLU A CA 1
ATOM 677 C C . GLU A 1 85 ? 13.009 -1.270 -12.069 1.00 85.88 85 GLU A C 1
ATOM 679 O O . GLU A 1 85 ? 12.133 -0.432 -11.876 1.00 85.88 85 GLU A O 1
ATOM 684 N N . LEU A 1 86 ? 14.113 -1.334 -11.319 1.00 86.62 86 LEU A N 1
ATOM 685 C CA . LEU A 1 86 ? 14.383 -0.400 -10.225 1.00 86.62 86 LEU A CA 1
ATOM 686 C C . LEU A 1 86 ? 14.399 1.059 -10.701 1.00 86.62 86 LEU A C 1
ATOM 688 O O . LEU A 1 86 ? 13.959 1.938 -9.965 1.00 86.62 86 LEU A O 1
ATOM 692 N N . ALA A 1 87 ? 14.842 1.324 -11.935 1.00 87.25 87 ALA A N 1
ATOM 693 C CA . ALA A 1 87 ? 14.825 2.670 -12.506 1.00 87.25 87 ALA A CA 1
ATOM 694 C C . ALA A 1 87 ? 13.404 3.254 -12.653 1.00 87.25 87 ALA A C 1
ATOM 696 O O . ALA A 1 87 ? 13.227 4.471 -12.664 1.00 87.25 87 ALA A O 1
ATOM 697 N N . ARG A 1 88 ? 12.358 2.412 -12.694 1.00 86.81 88 ARG A N 1
ATOM 698 C CA . ARG A 1 88 ? 10.953 2.870 -12.698 1.00 86.81 88 ARG A CA 1
ATOM 699 C C . ARG A 1 88 ? 10.562 3.563 -11.387 1.00 86.81 88 ARG A C 1
ATOM 701 O O . ARG A 1 88 ? 9.598 4.331 -11.365 1.00 86.81 88 ARG A O 1
ATOM 708 N N . LEU A 1 89 ? 11.309 3.314 -10.308 1.00 86.38 89 LEU A N 1
ATOM 709 C CA . LEU A 1 89 ? 11.119 3.946 -9.003 1.00 86.38 89 LEU A CA 1
ATOM 710 C C . LEU A 1 89 ? 11.910 5.250 -8.840 1.00 86.38 89 LEU A C 1
ATOM 712 O O . LEU A 1 89 ? 11.631 5.990 -7.901 1.00 86.38 89 LEU A O 1
ATOM 716 N N . ASP A 1 90 ? 12.847 5.572 -9.739 1.00 80.94 90 ASP A N 1
ATOM 717 C CA . ASP A 1 90 ? 13.763 6.712 -9.560 1.00 80.94 90 ASP A CA 1
ATOM 718 C C . ASP A 1 90 ? 13.013 8.060 -9.452 1.00 80.94 90 ASP A C 1
ATOM 720 O O . ASP A 1 90 ? 13.444 8.957 -8.731 1.00 80.94 90 ASP A O 1
ATOM 724 N N . ASN A 1 91 ? 11.846 8.175 -10.098 1.00 78.19 91 ASN A N 1
ATOM 725 C CA . ASN A 1 91 ? 10.987 9.366 -10.056 1.00 78.19 91 ASN A CA 1
ATOM 726 C C . ASN A 1 91 ? 9.806 9.242 -9.078 1.00 78.19 91 ASN A C 1
ATOM 728 O O . ASN A 1 91 ? 8.877 10.054 -9.120 1.00 78.19 91 ASN A O 1
ATOM 732 N N . PHE A 1 92 ? 9.779 8.212 -8.228 1.00 85.31 92 PHE A N 1
ATOM 733 C CA . PHE A 1 92 ? 8.742 8.093 -7.210 1.00 85.31 92 PHE A CA 1
ATOM 734 C C . PHE A 1 92 ? 8.973 9.121 -6.097 1.00 85.31 92 PHE A C 1
ATOM 736 O O . PHE A 1 92 ? 10.043 9.186 -5.491 1.00 85.31 92 PHE A O 1
ATOM 743 N N . VAL A 1 93 ? 7.945 9.926 -5.825 1.00 79.38 93 VAL A N 1
ATOM 744 C CA . VAL A 1 93 ? 7.975 10.951 -4.782 1.00 79.38 93 VAL A CA 1
ATOM 745 C C . VAL A 1 93 ? 6.676 10.909 -3.987 1.00 79.38 93 VAL A C 1
ATOM 747 O O . VAL A 1 93 ? 5.579 11.057 -4.528 1.00 79.38 93 VAL A O 1
ATOM 750 N N . HIS A 1 94 ? 6.803 10.761 -2.674 1.00 81.88 94 HIS A N 1
ATOM 751 C CA . HIS A 1 94 ? 5.743 10.978 -1.705 1.00 81.88 94 HIS A CA 1
ATOM 752 C C . HIS A 1 94 ? 6.263 11.864 -0.568 1.00 81.88 94 HIS A C 1
ATOM 754 O O . HIS A 1 94 ? 6.867 11.395 0.392 1.00 81.88 94 HIS A O 1
ATOM 760 N N . ARG A 1 95 ? 6.002 13.172 -0.661 1.00 79.88 95 ARG A N 1
ATOM 761 C CA . ARG A 1 95 ? 6.463 14.179 0.311 1.00 79.88 95 ARG A CA 1
ATOM 762 C C . ARG A 1 95 ? 7.981 14.100 0.536 1.00 79.88 95 ARG A C 1
ATOM 764 O O . ARG A 1 95 ? 8.740 14.360 -0.389 1.00 79.88 95 ARG A O 1
ATOM 771 N N . THR A 1 96 ? 8.409 13.761 1.752 1.00 65.38 96 THR A N 1
ATOM 772 C CA . THR A 1 96 ? 9.815 13.573 2.136 1.00 65.38 96 THR A CA 1
ATOM 773 C C . THR A 1 96 ? 10.385 12.227 1.686 1.00 65.38 96 THR A C 1
ATOM 775 O O . THR A 1 96 ? 11.596 12.044 1.738 1.00 65.38 96 THR A O 1
ATOM 778 N N . PHE A 1 97 ? 9.540 11.294 1.238 1.00 58.97 97 PHE A N 1
ATOM 779 C CA . PHE A 1 97 ? 9.958 10.044 0.618 1.00 58.97 97 PHE A CA 1
ATOM 780 C C . PHE A 1 97 ? 10.275 10.308 -0.856 1.00 58.97 97 PHE A C 1
ATOM 782 O O . PHE A 1 97 ? 9.387 10.509 -1.683 1.00 58.97 97 PHE A O 1
ATOM 789 N N . ASN A 1 98 ? 11.556 10.381 -1.174 1.00 59.03 98 ASN A N 1
ATOM 790 C CA . ASN A 1 98 ? 12.099 10.647 -2.502 1.00 59.03 98 ASN A CA 1
ATOM 791 C C . ASN A 1 98 ? 12.904 9.434 -2.997 1.00 59.03 98 ASN A C 1
ATOM 793 O O . ASN A 1 98 ? 13.213 8.533 -2.217 1.00 59.03 98 ASN A O 1
ATOM 797 N N . GLY A 1 99 ? 13.265 9.409 -4.287 1.00 52.72 99 GLY A N 1
ATOM 798 C CA . GLY A 1 99 ? 13.939 8.276 -4.946 1.00 52.72 99 GLY A CA 1
ATOM 799 C C . GLY A 1 99 ? 15.209 7.748 -4.247 1.00 52.72 99 GLY A C 1
ATOM 800 O O . GLY A 1 99 ? 15.604 6.599 -4.438 1.00 52.72 99 GLY A O 1
ATOM 801 N N . ILE A 1 100 ? 15.831 8.552 -3.376 1.00 54.62 100 ILE A N 1
ATOM 802 C CA . ILE A 1 100 ? 16.980 8.166 -2.542 1.00 54.62 100 ILE A CA 1
ATOM 803 C C . ILE A 1 100 ? 16.564 7.195 -1.416 1.00 54.62 100 ILE A C 1
ATOM 805 O O . ILE A 1 100 ? 17.303 6.259 -1.119 1.00 54.62 100 ILE A O 1
ATOM 809 N N . GLY A 1 101 ? 15.360 7.338 -0.851 1.00 48.78 101 GLY A N 1
ATOM 810 C CA . GLY A 1 101 ? 14.789 6.396 0.121 1.00 48.78 101 GLY A CA 1
ATOM 811 C C . GLY A 1 101 ? 14.454 5.030 -0.492 1.00 48.78 101 GLY A C 1
ATOM 812 O O . GLY A 1 101 ? 14.693 3.998 0.130 1.00 48.78 101 GLY A O 1
ATOM 813 N N . THR A 1 102 ? 14.010 4.996 -1.753 1.00 48.75 102 THR A N 1
ATOM 814 C CA . THR A 1 102 ? 13.844 3.746 -2.521 1.00 48.75 102 THR A CA 1
ATOM 815 C C . THR A 1 102 ? 15.185 3.154 -2.977 1.00 48.75 102 THR A C 1
ATOM 817 O O . THR A 1 102 ? 15.330 1.938 -3.062 1.00 48.75 102 THR A O 1
ATOM 820 N N . ALA A 1 103 ? 16.205 3.988 -3.210 1.00 43.94 103 ALA A N 1
ATOM 821 C CA . ALA A 1 103 ? 17.558 3.558 -3.570 1.00 43.94 103 ALA A CA 1
ATOM 822 C C . ALA A 1 103 ? 18.410 3.073 -2.379 1.00 43.94 103 ALA A C 1
ATOM 824 O O . ALA A 1 103 ? 19.459 2.477 -2.612 1.00 43.94 103 ALA A O 1
ATOM 825 N N . GLY A 1 104 ? 17.966 3.233 -1.125 1.00 44.25 104 GLY A N 1
ATOM 826 C CA . GLY A 1 104 ? 18.616 2.624 0.050 1.00 44.25 104 GLY A CA 1
ATOM 827 C C . GLY A 1 104 ? 18.654 1.086 0.014 1.00 44.25 104 GLY A C 1
ATOM 828 O O . GLY A 1 1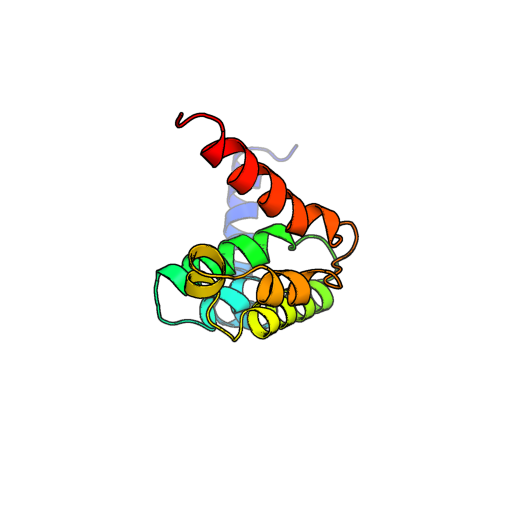04 ? 19.454 0.455 0.700 1.00 44.25 104 GLY A O 1
ATOM 829 N N . TRP A 1 105 ? 17.849 0.472 -0.855 1.00 45.66 105 TRP A N 1
ATOM 830 C CA . TRP A 1 105 ? 17.887 -0.961 -1.149 1.00 45.66 105 TRP A CA 1
ATOM 831 C C . TRP A 1 105 ? 19.015 -1.332 -2.128 1.00 45.66 105 TRP A C 1
ATOM 833 O O . TRP A 1 105 ? 19.474 -2.473 -2.128 1.00 45.66 105 TRP A O 1
ATOM 843 N N . LYS A 1 106 ? 19.540 -0.368 -2.909 1.00 43.25 106 LYS A N 1
ATOM 844 C CA . LYS A 1 106 ? 20.706 -0.572 -3.792 1.00 43.25 106 LYS A CA 1
ATOM 845 C C . LYS A 1 106 ? 22.005 -0.763 -2.994 1.00 43.25 106 LYS A C 1
ATOM 847 O O . LYS A 1 106 ? 22.925 -1.411 -3.487 1.00 43.25 106 LYS A O 1
ATOM 852 N N . THR A 1 107 ? 22.101 -0.224 -1.776 1.00 45.34 107 THR A N 1
ATOM 853 C CA . THR A 1 107 ? 23.306 -0.331 -0.932 1.00 45.34 107 THR A CA 1
ATOM 854 C C . THR A 1 107 ? 23.345 -1.614 -0.103 1.00 45.34 107 THR A C 1
ATOM 856 O O . THR A 1 107 ? 24.416 -2.206 0.024 1.00 45.34 107 THR A O 1
ATOM 859 N N . TYR A 1 108 ? 22.205 -2.124 0.373 1.00 44.91 108 TYR A N 1
ATOM 860 C CA . TYR A 1 108 ? 22.178 -3.378 1.143 1.00 44.91 108 TYR A CA 1
ATOM 861 C C . TYR A 1 108 ? 22.503 -4.617 0.287 1.00 44.91 108 TYR A C 1
ATOM 863 O O . TYR A 1 108 ? 23.270 -5.481 0.716 1.00 44.91 108 TYR A O 1
ATOM 871 N N . SER A 1 109 ? 22.017 -4.684 -0.959 1.00 44.56 109 SER A N 1
ATOM 872 C CA . SER A 1 109 ? 22.315 -5.808 -1.865 1.00 44.56 109 SER A CA 1
ATOM 873 C C . SER A 1 109 ? 23.758 -5.802 -2.392 1.00 44.56 109 SER A C 1
ATOM 875 O O . SER A 1 109 ? 24.291 -6.851 -2.754 1.00 44.56 109 SER A O 1
ATOM 877 N N . ALA A 1 110 ? 24.407 -4.633 -2.433 1.00 48.12 110 ALA A N 1
ATOM 878 C CA . ALA A 1 110 ? 25.818 -4.507 -2.797 1.00 48.12 110 ALA A CA 1
ATOM 879 C C . ALA A 1 110 ? 26.746 -4.923 -1.642 1.00 48.12 110 ALA A C 1
ATOM 881 O O . ALA A 1 110 ? 27.777 -5.552 -1.875 1.00 48.12 110 ALA A O 1
ATOM 882 N N . GLN A 1 111 ? 26.359 -4.636 -0.396 1.00 43.81 111 GLN A N 1
ATOM 883 C CA . GLN A 1 111 ? 27.174 -4.934 0.783 1.00 43.81 111 GLN A CA 1
ATOM 884 C C . GLN A 1 111 ? 27.051 -6.398 1.244 1.00 43.81 111 GLN A C 1
ATOM 886 O O . GLN A 1 111 ? 28.025 -6.970 1.730 1.00 43.81 111 GLN A O 1
ATOM 891 N N . ALA A 1 112 ? 25.906 -7.050 1.001 1.00 48.69 112 ALA A N 1
ATOM 892 C CA . ALA A 1 112 ? 25.726 -8.483 1.265 1.00 48.69 112 ALA A CA 1
ATOM 893 C C . ALA A 1 112 ? 26.599 -9.388 0.367 1.00 48.69 112 ALA A C 1
ATOM 895 O O . ALA A 1 112 ? 26.970 -10.484 0.776 1.00 48.69 112 ALA A O 1
ATOM 896 N N . ARG A 1 113 ? 26.988 -8.924 -0.832 1.00 46.81 113 ARG A N 1
ATOM 897 C CA . ARG A 1 113 ? 27.883 -9.666 -1.742 1.00 46.81 113 ARG A CA 1
ATOM 898 C C . ARG A 1 113 ? 29.375 -9.508 -1.432 1.00 46.81 113 ARG A C 1
ATOM 900 O O . ARG A 1 113 ? 30.156 -10.318 -1.910 1.00 46.81 113 ARG A O 1
ATOM 907 N N . SER A 1 114 ? 29.781 -8.519 -0.629 1.00 47.09 114 SER A N 1
ATOM 908 C CA . SER A 1 114 ? 31.196 -8.314 -0.265 1.00 47.09 114 SER A CA 1
ATOM 909 C C . SER A 1 114 ? 31.601 -8.971 1.063 1.00 47.09 114 SER A C 1
ATOM 911 O O . SER A 1 114 ? 32.744 -8.818 1.483 1.00 47.09 114 SER A O 1
ATOM 913 N N . ARG A 1 115 ? 30.678 -9.658 1.748 1.00 49.22 115 ARG A N 1
ATOM 914 C CA . ARG A 1 115 ? 30.944 -10.405 2.994 1.00 49.22 115 ARG A CA 1
ATOM 915 C C . ARG A 1 115 ? 30.850 -11.928 2.830 1.00 49.22 115 ARG A C 1
ATOM 917 O O . ARG A 1 115 ? 30.883 -12.641 3.823 1.00 49.22 115 ARG A O 1
ATOM 924 N N . ALA A 1 116 ? 30.710 -12.410 1.596 1.00 48.44 116 ALA A N 1
ATOM 925 C CA . ALA A 1 116 ? 30.627 -13.833 1.259 1.00 48.44 116 ALA A CA 1
ATOM 926 C C . ALA A 1 116 ? 31.801 -14.311 0.377 1.00 48.44 116 ALA A C 1
ATOM 928 O O . ALA A 1 116 ? 31.676 -15.324 -0.309 1.00 48.44 116 ALA A O 1
ATOM 929 N N . ILE A 1 117 ? 32.920 -13.580 0.388 1.00 43.12 117 ILE A N 1
ATOM 930 C CA . ILE A 1 117 ? 34.223 -14.012 -0.136 1.00 43.12 117 ILE A CA 1
ATOM 931 C C . ILE A 1 117 ? 35.261 -13.709 0.938 1.00 43.12 117 ILE A C 1
ATOM 933 O O . ILE A 1 117 ? 35.187 -12.583 1.484 1.00 43.12 117 ILE A O 1
#

Mean predicted aligned error: 9.39 Å

Secondary structure (DSSP, 8-state):
---HHHHHHHHHHHHHHHSSGGGGGGSGGGTGGG--SHHHHHHHHHHHHTT-SS-HHHHHHHHHHHHHHTTT-HHHHHHH--HHHHGGGTT--BTTB-HHHHHHHHHHHHHHTTS--

Solvent-accessible surface area (backbone atoms only — not comparable to full-atom values): 6792 Å² total; per-residue (Å²): 134,74,56,71,69,59,45,50,55,52,50,52,55,49,42,73,70,52,77,42,79,89,46,31,82,70,36,58,71,36,56,21,71,75,47,86,52,66,60,35,24,52,46,36,38,52,55,29,60,75,51,67,73,78,61,55,70,59,34,41,52,49,40,49,53,49,37,57,62,33,73,73,35,45,41,57,39,75,75,64,57,47,78,77,53,55,53,63,45,55,81,44,69,57,88,91,45,36,30,66,67,68,45,55,59,61,54,54,65,56,54,62,64,67,72,76,113

Sequence (117 aa):
MLPDKDLKEFLDTKTDLYNRPSFIPGDPVSIPHLFSKKEDVEISGFLAATIAWGQRTTIIKNARGLMERMDMQPFDFVMSAQKKELARLDNFVHRTFNGIGTAGWKTYSAQARSRAI

Foldseek 3Di:
DDDPVRVVVVVVVVCVVQVDPVNLVQALLVQLVVDDDPQLSVQLSVVLVVLRDDDSNLSNVLSVVVCVLVVVCRRCCVVPPDPVSLVSLQCRDRPVDHSVVSCVVVVVVVVVVVVPD